Protein AF-A0A1M5XM92-F1 (afdb_monomer)

pLDDT: mean 77.42, std 18.99, range [35.97, 97.81]

Mean predicted aligned error: 11.73 Å

Foldseek 3Di:
DDDDDDDDPPPPPPPDPPPPPPPPPVPQQDLVQWQWKKKAWPDPDPDDAQFDHGIDIGRDSVLSVVLSVQVSPWAWDPDDADQVDWDTKMWIWIDRNNDIWIWIWTQGPPQGTWIDTPNTITDGNPSCVSVRVVGHD

Structure (mmCIF, N/CA/C/O backbone):
data_AF-A0A1M5XM92-F1
#
_entry.id   AF-A0A1M5XM92-F1
#
loop_
_atom_site.group_PDB
_atom_site.id
_atom_site.type_symbol
_atom_site.label_atom_id
_atom_site.label_alt_id
_atom_site.label_comp_id
_atom_site.label_asym_id
_atom_site.label_entity_id
_atom_site.label_seq_id
_atom_site.pdbx_PDB_ins_code
_atom_site.Cartn_x
_atom_site.Cartn_y
_atom_site.Cartn_z
_atom_site.occupancy
_atom_site.B_iso_or_equiv
_atom_site.auth_seq_id
_atom_site.auth_comp_id
_atom_site.auth_asym_id
_atom_site.auth_atom_id
_atom_site.pdbx_PDB_model_num
ATOM 1 N N . MET A 1 1 ? 54.460 52.009 22.109 1.00 39.09 1 MET A N 1
ATOM 2 C CA . MET A 1 1 ? 53.560 52.367 20.990 1.00 39.09 1 MET A CA 1
ATOM 3 C C . MET A 1 1 ? 52.736 51.140 20.617 1.00 39.09 1 MET A C 1
ATOM 5 O O . MET A 1 1 ? 53.353 50.138 20.307 1.00 39.09 1 MET A O 1
ATOM 9 N N . LYS A 1 2 ? 51.398 51.277 20.688 1.00 39.00 2 LYS A N 1
ATOM 10 C CA . LYS A 1 2 ? 50.313 50.589 19.939 1.00 39.00 2 LYS A CA 1
ATOM 11 C C . LYS A 1 2 ? 50.318 49.043 19.930 1.00 39.00 2 LYS A C 1
ATOM 13 O O . LYS A 1 2 ? 51.210 48.441 19.361 1.00 39.00 2 LYS A O 1
ATOM 18 N N . GLN A 1 3 ? 49.446 48.357 20.680 1.00 42.81 3 GLN A N 1
ATOM 19 C CA . GLN A 1 3 ? 48.006 48.094 20.436 1.00 42.81 3 GLN A CA 1
ATOM 20 C C . GLN A 1 3 ? 47.666 47.442 19.085 1.00 42.81 3 GLN A C 1
ATOM 22 O O . GLN A 1 3 ? 48.186 47.858 18.056 1.00 42.81 3 GLN A O 1
ATOM 27 N N . ILE A 1 4 ? 46.654 46.560 19.165 1.00 50.78 4 ILE A N 1
ATOM 28 C CA . ILE A 1 4 ? 45.854 45.872 18.129 1.00 50.78 4 ILE A CA 1
ATOM 29 C C . ILE A 1 4 ? 46.257 44.388 18.040 1.00 50.78 4 ILE A C 1
ATOM 31 O O . ILE A 1 4 ? 47.238 44.043 17.401 1.00 50.78 4 ILE A O 1
ATOM 35 N N . LEU A 1 5 ? 45.689 43.475 18.837 1.00 42.88 5 LEU A N 1
ATOM 36 C CA . LEU A 1 5 ? 44.268 43.137 19.028 1.00 42.88 5 LEU A CA 1
ATOM 37 C C . LEU A 1 5 ? 43.625 42.593 17.742 1.00 42.88 5 LEU A C 1
ATOM 39 O O . LEU A 1 5 ? 43.284 43.349 16.841 1.00 42.88 5 LEU A O 1
ATOM 43 N N . GLY A 1 6 ? 43.353 41.290 17.751 1.00 45.53 6 GLY A N 1
ATOM 44 C CA . GLY A 1 6 ? 42.279 40.693 16.966 1.00 45.53 6 GLY A CA 1
ATOM 45 C C . GLY A 1 6 ? 42.724 39.963 15.708 1.00 45.53 6 GLY A C 1
ATOM 46 O O . GLY A 1 6 ? 43.622 40.403 15.003 1.00 45.53 6 GLY A O 1
ATOM 47 N N . TYR A 1 7 ? 41.983 38.891 15.420 1.00 44.41 7 TYR A N 1
ATOM 48 C CA . TYR A 1 7 ? 42.012 38.108 14.186 1.00 44.41 7 TYR A CA 1
ATOM 49 C C . TYR A 1 7 ? 43.248 37.192 14.123 1.00 44.41 7 TYR A C 1
ATOM 51 O O . TYR A 1 7 ? 44.357 37.608 13.850 1.00 44.41 7 TYR A O 1
ATOM 59 N N . ILE A 1 8 ? 43.146 35.894 14.386 1.00 49.78 8 ILE A N 1
ATOM 60 C CA . ILE A 1 8 ? 42.351 34.952 13.594 1.00 49.78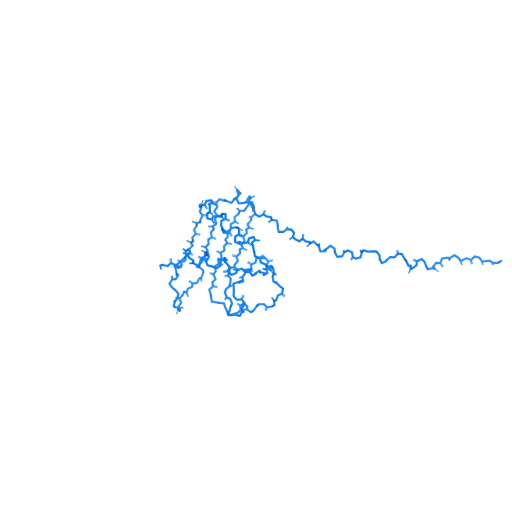 8 ILE A CA 1
ATOM 61 C C . ILE A 1 8 ? 42.162 33.717 14.485 1.00 49.78 8 ILE A C 1
ATOM 63 O O . ILE A 1 8 ? 42.912 32.746 14.472 1.00 49.78 8 ILE A O 1
ATOM 67 N N . SER A 1 9 ? 41.134 33.808 15.327 1.00 49.16 9 SER A N 1
ATOM 68 C CA . SER A 1 9 ? 40.461 32.686 15.980 1.00 49.16 9 SER A CA 1
ATOM 69 C C . SER A 1 9 ? 39.706 31.897 14.897 1.00 49.16 9 SER A C 1
ATOM 71 O O . SER A 1 9 ? 38.487 31.977 14.786 1.00 49.16 9 SER A O 1
ATOM 73 N N . PHE A 1 10 ? 40.450 31.242 14.000 1.00 48.25 10 PHE A N 1
ATOM 74 C CA . PHE A 1 10 ? 39.936 30.635 12.760 1.00 48.25 10 PHE A CA 1
ATOM 75 C C . PHE A 1 10 ? 40.261 29.144 12.683 1.00 48.25 10 PHE A C 1
ATOM 77 O O . PHE A 1 10 ? 40.534 28.599 11.621 1.00 48.25 10 PHE A O 1
ATOM 84 N N . LEU A 1 11 ? 40.255 28.472 13.833 1.00 46.03 11 LEU A N 1
ATOM 85 C CA . LEU A 1 11 ? 40.394 27.018 13.888 1.00 46.03 11 LEU A CA 1
ATOM 86 C C . LEU A 1 11 ? 39.458 26.386 14.928 1.00 46.03 11 LEU A C 1
ATOM 88 O O . LEU A 1 11 ? 39.787 25.390 15.559 1.00 46.03 11 LEU A O 1
ATOM 92 N N . PHE A 1 12 ? 38.283 26.992 15.118 1.00 48.09 12 PHE A N 1
ATOM 93 C CA . PHE A 1 12 ? 37.247 26.517 16.039 1.00 48.09 12 PHE A CA 1
ATOM 94 C C . PHE A 1 12 ? 35.841 26.722 15.449 1.00 48.09 12 PHE A C 1
ATOM 96 O O . PHE A 1 12 ? 34.974 27.321 16.072 1.00 48.09 12 PHE A O 1
ATOM 103 N N . LEU A 1 13 ? 35.609 26.287 14.203 1.00 48.66 13 LEU A N 1
ATOM 104 C CA . LEU A 1 13 ? 34.256 26.289 13.617 1.00 48.66 13 LEU A CA 1
ATOM 105 C C . LEU A 1 13 ? 34.074 25.300 12.452 1.00 48.66 13 LEU A C 1
ATOM 107 O O . LEU A 1 13 ? 33.337 25.557 11.509 1.00 48.66 13 LEU A O 1
ATOM 111 N N . ILE A 1 14 ? 34.723 24.136 12.532 1.00 50.19 14 ILE A N 1
ATOM 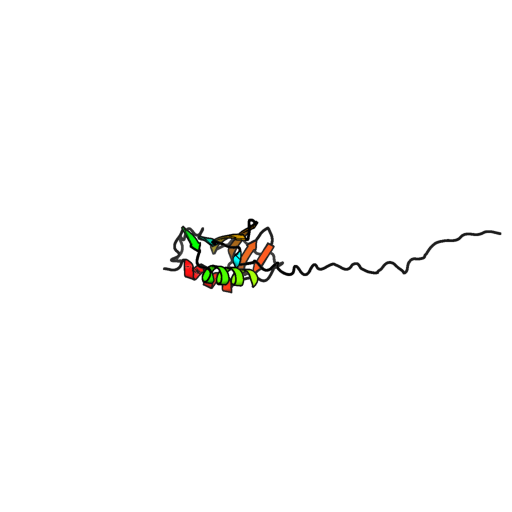112 C CA . ILE A 1 14 ? 34.325 22.951 11.749 1.00 50.19 14 ILE A CA 1
ATOM 113 C C . ILE A 1 14 ? 33.904 21.870 12.745 1.00 50.19 14 ILE A C 1
ATOM 115 O O . ILE A 1 14 ? 34.423 20.762 12.798 1.00 50.19 14 ILE A O 1
ATOM 119 N N . LEU A 1 15 ? 32.985 22.256 13.621 1.00 43.47 15 LEU A N 1
ATOM 120 C CA . LEU A 1 15 ? 32.170 21.339 14.383 1.00 43.47 15 LEU A CA 1
ATOM 121 C C . LEU A 1 15 ? 30.790 21.403 13.734 1.00 43.47 15 LEU A C 1
ATOM 123 O O . LEU A 1 15 ? 30.230 22.480 13.552 1.00 43.47 15 LEU A O 1
ATOM 127 N N . ILE A 1 16 ? 30.269 20.221 13.410 1.00 52.34 16 ILE A N 1
ATOM 128 C CA . ILE A 1 16 ? 28.854 19.935 13.179 1.00 52.34 16 ILE A CA 1
ATOM 129 C C . ILE A 1 16 ? 28.171 20.713 12.042 1.00 52.34 16 ILE A C 1
ATOM 131 O O . ILE A 1 16 ? 27.107 21.296 12.224 1.00 52.34 16 ILE A O 1
ATOM 135 N N . VAL A 1 17 ? 28.603 20.455 10.801 1.00 48.62 17 VAL A N 1
ATOM 136 C CA . VAL A 1 17 ? 27.592 19.976 9.837 1.00 48.62 17 VAL A CA 1
ATOM 137 C C . VAL A 1 17 ? 27.284 18.536 10.237 1.00 48.62 17 VAL A C 1
ATOM 139 O O . VAL A 1 17 ? 27.693 17.569 9.600 1.00 48.62 17 VAL A O 1
ATOM 142 N N . SER A 1 18 ? 26.588 18.398 11.369 1.00 42.44 18 SER A N 1
ATOM 143 C CA . SER A 1 18 ? 25.684 17.282 11.538 1.00 42.44 18 SER A CA 1
ATOM 144 C C . SER A 1 18 ? 24.677 17.508 10.426 1.00 42.44 18 SER A C 1
ATOM 146 O O . SER A 1 18 ? 23.727 18.278 10.569 1.00 42.44 18 SER A O 1
ATOM 148 N N . CYS A 1 19 ? 24.904 16.872 9.275 1.00 40.94 19 CYS A N 1
ATOM 149 C CA . CYS A 1 19 ? 23.771 16.327 8.571 1.00 40.94 19 CYS A CA 1
ATOM 150 C C . CYS A 1 19 ? 23.081 15.477 9.633 1.00 40.94 19 CYS A C 1
ATOM 152 O O . CYS A 1 19 ? 23.441 14.323 9.850 1.00 40.94 19 CYS A O 1
ATOM 154 N N . ASN A 1 20 ? 22.103 16.079 10.311 1.00 41.50 20 ASN A N 1
ATOM 155 C CA . ASN A 1 20 ? 20.917 15.374 10.721 1.00 41.50 20 ASN A CA 1
ATOM 156 C C . ASN A 1 20 ? 20.390 14.758 9.424 1.00 41.50 20 ASN A C 1
ATOM 158 O O . ASN A 1 20 ? 19.473 15.271 8.788 1.00 41.50 20 ASN A O 1
ATOM 162 N N . GLY A 1 21 ? 20.994 13.637 9.022 1.00 40.34 21 GLY A N 1
ATOM 163 C CA . GLY A 1 21 ? 20.232 12.514 8.561 1.00 40.34 21 GLY A CA 1
ATOM 164 C C . GLY A 1 21 ? 19.259 12.280 9.692 1.00 40.34 21 GLY A C 1
ATOM 165 O O . GLY A 1 21 ? 19.549 11.562 10.643 1.00 40.34 21 GLY A O 1
ATOM 166 N N . GLN A 1 22 ? 18.126 12.983 9.628 1.00 35.97 22 GLN A N 1
ATOM 167 C CA . GLN A 1 22 ? 16.896 12.416 10.106 1.00 35.97 22 GLN A CA 1
ATOM 168 C C . GLN A 1 22 ? 16.855 11.066 9.407 1.00 35.97 22 GLN A C 1
ATOM 170 O O . GLN A 1 22 ? 16.469 10.955 8.244 1.00 35.97 22 GLN A O 1
ATOM 175 N N . GLU A 1 23 ? 17.341 10.043 10.108 1.00 37.97 23 GLU A N 1
ATOM 176 C CA . GLU A 1 23 ? 16.715 8.747 10.060 1.00 37.97 23 GLU A CA 1
ATOM 177 C C . GLU A 1 23 ? 15.232 9.066 10.172 1.00 37.97 23 GLU A C 1
ATOM 179 O O . GLU A 1 23 ? 14.716 9.392 11.246 1.00 37.97 23 GLU A O 1
ATOM 184 N N . ASN A 1 24 ? 14.566 9.097 9.019 1.00 38.94 24 ASN A N 1
ATOM 185 C CA . ASN A 1 24 ? 13.134 8.959 8.939 1.00 38.94 24 ASN A CA 1
ATOM 186 C C . ASN A 1 24 ? 12.889 7.579 9.539 1.00 38.94 24 ASN A C 1
ATOM 188 O O . ASN A 1 24 ? 12.845 6.573 8.837 1.00 38.94 24 ASN A O 1
ATOM 192 N N . LYS A 1 25 ? 12.825 7.518 10.874 1.00 41.75 25 LYS A N 1
ATOM 193 C CA . LYS A 1 25 ? 12.178 6.435 11.585 1.00 41.75 25 LYS A CA 1
ATOM 194 C C . LYS A 1 25 ? 10.789 6.437 10.987 1.00 41.75 25 LYS A C 1
ATOM 196 O O . LYS A 1 25 ? 10.006 7.330 11.309 1.00 41.75 25 LYS A O 1
ATOM 201 N N . ASN A 1 26 ? 10.558 5.537 10.028 1.00 53.38 26 ASN A N 1
ATOM 202 C CA . ASN A 1 26 ? 9.266 5.317 9.403 1.00 53.38 26 ASN A CA 1
ATOM 203 C C . ASN A 1 26 ? 8.255 5.350 10.540 1.00 53.38 26 ASN A C 1
ATOM 205 O O . ASN A 1 26 ? 8.295 4.493 11.426 1.00 53.38 26 ASN A O 1
ATOM 209 N N . LYS A 1 27 ? 7.447 6.412 10.600 1.00 62.72 27 LYS A N 1
ATOM 210 C CA . LYS A 1 27 ? 6.431 6.533 11.634 1.00 62.72 27 LYS A CA 1
ATOM 211 C C . LYS A 1 27 ? 5.522 5.333 11.416 1.00 62.72 27 LYS A C 1
ATOM 213 O O . LYS A 1 27 ? 4.843 5.267 10.396 1.00 62.72 27 LYS A O 1
ATOM 218 N N . LYS A 1 28 ? 5.618 4.351 12.314 1.00 82.88 28 LYS A N 1
ATOM 219 C CA . LYS A 1 28 ? 4.882 3.097 12.207 1.00 82.88 28 LYS A CA 1
ATOM 220 C C . LYS A 1 28 ? 3.398 3.443 12.166 1.00 82.88 28 LYS A C 1
ATOM 222 O O . LYS A 1 28 ? 2.919 4.128 13.069 1.00 82.88 28 LYS A O 1
ATOM 227 N N . ILE A 1 29 ? 2.727 3.014 11.104 1.00 90.75 29 ILE A N 1
ATOM 228 C CA . ILE A 1 29 ? 1.287 3.190 10.942 1.00 90.75 29 ILE A CA 1
ATOM 229 C C . ILE A 1 29 ? 0.597 2.332 12.009 1.00 90.75 29 ILE A C 1
ATOM 231 O O . ILE A 1 29 ? 0.886 1.141 12.141 1.00 90.75 29 ILE A O 1
ATOM 235 N N . ASP A 1 30 ? -0.279 2.947 12.793 1.00 94.19 30 ASP A N 1
ATOM 236 C CA . ASP A 1 30 ? -1.049 2.294 13.846 1.00 94.19 30 ASP A CA 1
ATOM 237 C C . ASP A 1 30 ? -2.325 1.677 13.261 1.00 94.19 30 ASP A C 1
ATOM 239 O O . ASP A 1 30 ? -3.332 2.358 13.051 1.00 94.19 30 ASP A O 1
ATOM 243 N N . THR A 1 31 ? -2.278 0.371 12.997 1.00 94.81 31 THR A N 1
ATOM 244 C CA . THR A 1 31 ? -3.375 -0.388 12.379 1.00 94.81 31 THR A CA 1
ATOM 245 C C . THR A 1 31 ? -4.666 -0.344 13.189 1.00 94.81 31 THR A C 1
ATOM 247 O O . THR A 1 31 ? -5.740 -0.362 12.598 1.00 94.81 31 THR A O 1
ATOM 250 N N . SER A 1 32 ? -4.591 -0.189 14.516 1.00 95.62 32 SER A N 1
ATOM 251 C CA . SER A 1 32 ? -5.776 -0.106 15.386 1.00 95.62 32 SER A CA 1
ATOM 252 C C . SER A 1 32 ? -6.640 1.136 15.127 1.00 95.62 32 SER A C 1
ATOM 254 O O . SER A 1 32 ? -7.798 1.197 15.537 1.00 95.62 32 SER A O 1
ATOM 256 N N . LYS A 1 33 ? -6.088 2.141 14.436 1.00 96.88 33 LYS A N 1
ATOM 257 C CA . LYS A 1 33 ? -6.783 3.382 14.069 1.00 96.88 33 LYS A CA 1
ATOM 258 C C . LYS A 1 33 ? -7.365 3.361 12.658 1.00 96.88 33 LYS A C 1
ATOM 260 O O . LYS A 1 33 ? -7.956 4.364 12.249 1.00 96.88 33 LYS A O 1
ATOM 265 N N . ILE A 1 34 ? -7.180 2.268 11.922 1.00 97.44 34 ILE A N 1
ATOM 266 C CA . ILE A 1 34 ? -7.646 2.101 10.548 1.00 97.44 34 ILE A CA 1
ATOM 267 C C . ILE A 1 34 ? -8.916 1.263 10.578 1.00 97.44 34 ILE A C 1
ATOM 269 O O . ILE A 1 34 ? -8.915 0.136 11.057 1.00 97.44 34 ILE A O 1
ATOM 273 N N . LYS A 1 35 ? -10.011 1.826 10.066 1.00 97.62 35 LYS A N 1
ATOM 274 C CA . LYS A 1 35 ? -11.305 1.129 9.999 1.00 97.62 35 LYS A CA 1
ATOM 275 C C . LYS A 1 35 ? -11.463 0.316 8.721 1.00 97.62 35 LYS A C 1
ATOM 277 O O . LYS A 1 35 ? -12.105 -0.726 8.727 1.00 97.62 35 LYS A O 1
ATOM 282 N N . GLU A 1 36 ? -10.896 0.822 7.635 1.00 97.62 36 GLU A N 1
ATOM 283 C CA . GLU A 1 36 ? -10.955 0.195 6.327 1.00 97.62 36 GLU A CA 1
ATOM 284 C C . GLU A 1 36 ? -9.779 0.639 5.460 1.00 97.62 36 GLU A C 1
ATOM 286 O O . GLU A 1 36 ? -9.217 1.725 5.646 1.00 97.62 36 GLU A O 1
ATOM 291 N N . ILE A 1 37 ? -9.437 -0.207 4.495 1.00 97.81 37 ILE A N 1
ATOM 292 C CA . ILE A 1 37 ? -8.554 0.119 3.381 1.00 97.81 37 ILE A CA 1
ATOM 293 C C . ILE A 1 37 ? -9.365 -0.034 2.101 1.00 97.81 37 ILE A C 1
ATOM 295 O O . ILE A 1 37 ? -9.968 -1.079 1.866 1.00 97.81 37 ILE A O 1
ATOM 299 N N . THR A 1 38 ? -9.356 0.991 1.255 1.00 97.06 38 THR A N 1
ATOM 300 C CA . THR A 1 38 ? -9.906 0.896 -0.097 1.00 97.06 38 THR A CA 1
ATOM 301 C C . THR A 1 38 ? -8.774 0.658 -1.079 1.00 97.06 38 THR A C 1
ATOM 303 O O . THR A 1 38 ? -7.841 1.456 -1.151 1.00 97.06 38 THR A O 1
ATOM 306 N N . ILE A 1 39 ? -8.873 -0.415 -1.860 1.00 94.69 39 ILE A N 1
ATOM 307 C CA . ILE A 1 39 ? -7.965 -0.695 -2.969 1.00 94.69 39 ILE A CA 1
ATOM 308 C C . ILE A 1 39 ? -8.732 -0.555 -4.275 1.00 94.69 39 ILE A C 1
ATOM 310 O O . ILE A 1 39 ? -9.741 -1.218 -4.484 1.00 94.69 39 ILE A O 1
ATOM 314 N N . THR A 1 40 ? -8.270 0.320 -5.156 1.00 91.75 40 THR A N 1
ATOM 315 C CA . THR A 1 40 ? -8.872 0.546 -6.470 1.00 91.75 40 THR A CA 1
ATOM 316 C C . THR A 1 40 ? -7.973 -0.043 -7.538 1.00 91.75 40 THR A C 1
ATOM 318 O O . THR A 1 40 ? -6.855 0.435 -7.734 1.00 91.75 40 THR A O 1
ATOM 321 N N . ASN A 1 41 ? -8.471 -1.041 -8.263 1.00 87.94 41 ASN A N 1
ATOM 322 C CA . ASN A 1 41 ? -7.848 -1.494 -9.495 1.00 87.94 41 ASN A CA 1
ATOM 323 C C . ASN A 1 41 ? -8.236 -0.536 -10.630 1.00 87.94 41 ASN A C 1
ATOM 325 O O . ASN A 1 41 ? -9.371 -0.569 -11.111 1.00 87.94 41 ASN A O 1
ATOM 329 N N . LYS A 1 42 ? -7.300 0.320 -11.060 1.00 80.50 42 LYS A N 1
ATOM 330 C CA . LYS A 1 42 ? -7.507 1.246 -12.190 1.00 80.50 42 LYS A CA 1
ATOM 331 C C . LYS A 1 42 ? -7.155 0.627 -13.541 1.00 80.50 42 LYS A C 1
ATOM 333 O O . LYS A 1 42 ? -7.173 1.321 -14.559 1.00 80.50 42 LYS A O 1
ATOM 338 N N . VAL A 1 43 ? -6.804 -0.656 -13.572 1.00 73.12 43 VAL A N 1
ATOM 339 C CA . VAL A 1 43 ? -6.465 -1.336 -14.816 1.00 73.12 43 VAL A CA 1
ATOM 340 C C . VAL A 1 43 ? -7.734 -1.631 -15.605 1.00 73.12 43 VAL A C 1
ATOM 342 O O . VAL A 1 43 ? -8.585 -2.412 -15.191 1.00 73.12 43 VAL A O 1
ATOM 345 N N . PHE A 1 44 ? -7.828 -1.032 -16.789 1.00 58.31 44 PHE A N 1
ATOM 346 C CA . PHE A 1 44 ? -8.717 -1.485 -17.852 1.00 58.31 44 PHE A CA 1
ATOM 347 C C . PHE A 1 44 ? -7.929 -2.495 -18.693 1.00 58.31 44 PHE A C 1
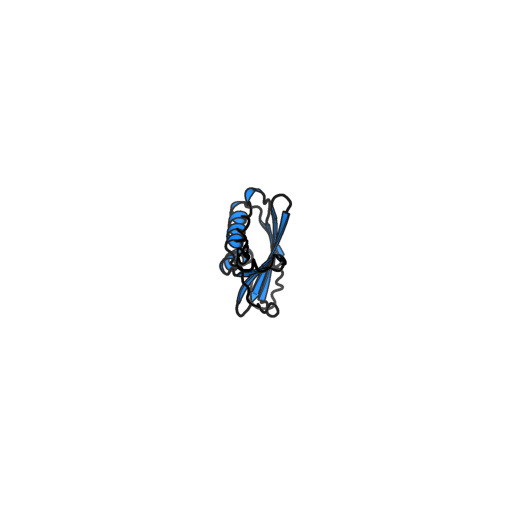ATOM 349 O O . PHE A 1 44 ? -7.191 -2.120 -19.605 1.00 58.31 44 PHE A O 1
ATOM 356 N N . CYS A 1 45 ? -7.971 -3.776 -18.323 1.00 55.44 45 CYS A N 1
ATOM 357 C CA . CYS A 1 45 ? -7.181 -4.804 -18.999 1.00 55.44 45 CYS A CA 1
ATOM 358 C C . CYS A 1 45 ? -7.676 -5.024 -20.441 1.00 55.44 45 CYS A C 1
ATOM 360 O O . CYS A 1 45 ? -8.701 -5.662 -20.645 1.00 55.44 45 CYS A O 1
ATOM 362 N N . ASN A 1 46 ? -6.898 -4.587 -21.439 1.00 50.06 46 ASN A N 1
ATOM 363 C CA . ASN A 1 46 ? -7.013 -5.026 -22.843 1.00 50.06 46 ASN A CA 1
ATOM 364 C C . ASN A 1 46 ? -5.933 -6.066 -23.233 1.00 50.06 46 ASN A C 1
ATOM 366 O O . ASN A 1 46 ? -5.700 -6.302 -24.415 1.00 50.06 46 ASN A O 1
ATOM 370 N N . GLY A 1 47 ? -5.253 -6.696 -22.265 1.00 52.12 47 GLY A N 1
ATOM 371 C CA . GLY A 1 47 ? -4.112 -7.578 -22.544 1.00 52.12 47 GLY A CA 1
ATOM 372 C C . GLY A 1 47 ? -3.852 -8.647 -21.484 1.00 52.12 47 GLY A C 1
ATOM 373 O O . GLY A 1 47 ? -2.913 -8.522 -20.710 1.00 52.12 47 GLY A O 1
ATOM 374 N N . GLY A 1 48 ? -4.660 -9.709 -21.464 1.00 54.72 48 GLY A N 1
ATOM 375 C CA . GLY A 1 48 ? -4.264 -11.021 -20.921 1.00 54.72 48 GLY A CA 1
ATOM 376 C C . GLY A 1 48 ? -4.242 -11.218 -19.398 1.00 54.72 48 GLY A C 1
ATOM 377 O O . GLY A 1 48 ? -3.947 -12.325 -18.960 1.00 54.72 48 GLY A O 1
ATOM 378 N N . HIS A 1 49 ? -4.572 -10.207 -18.591 1.00 61.50 49 HIS A N 1
ATOM 379 C CA . HIS A 1 49 ? -4.700 -10.354 -17.137 1.00 61.50 49 HIS A CA 1
ATOM 380 C C . HIS A 1 49 ? -6.174 -10.445 -16.723 1.00 61.50 49 HIS A C 1
ATOM 382 O O . HIS A 1 49 ? -6.924 -9.484 -16.902 1.00 61.50 49 HIS A O 1
ATOM 388 N N . ASN A 1 50 ? -6.571 -11.577 -16.130 1.00 67.50 50 ASN A N 1
ATOM 389 C CA . ASN A 1 50 ? -7.901 -11.790 -15.540 1.00 67.50 50 ASN A CA 1
ATOM 390 C C . ASN A 1 50 ? -7.973 -11.140 -14.151 1.00 67.50 50 ASN A C 1
ATOM 392 O O . ASN A 1 50 ? -8.028 -11.821 -13.129 1.00 67.50 50 ASN A O 1
ATOM 396 N N . LEU A 1 51 ? -7.883 -9.812 -14.117 1.00 73.81 51 LEU A N 1
ATOM 397 C CA . LEU A 1 51 ? -8.077 -9.036 -12.899 1.00 73.81 51 LEU A CA 1
ATOM 398 C C . LEU A 1 51 ? -9.454 -8.387 -12.922 1.00 73.81 51 LEU A C 1
ATOM 400 O O . LEU A 1 51 ? -9.801 -7.702 -13.886 1.00 73.81 51 LEU A O 1
ATOM 404 N N . L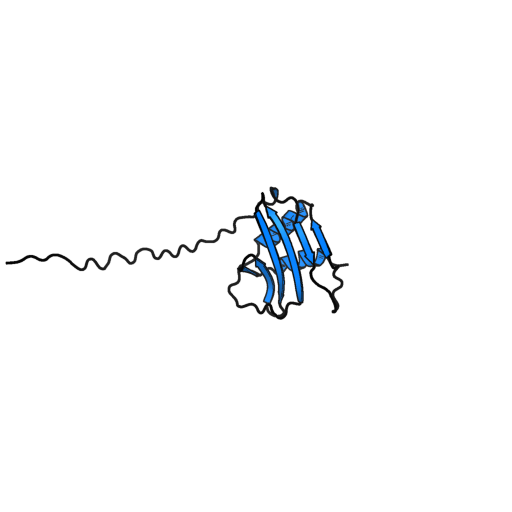YS A 1 52 ? -10.206 -8.529 -11.830 1.00 72.56 52 LYS A N 1
ATOM 405 C CA . LYS A 1 52 ? -11.462 -7.797 -11.643 1.00 72.56 52 LYS A CA 1
ATOM 406 C C . LYS A 1 52 ? -11.180 -6.299 -11.625 1.00 72.56 52 LYS A C 1
ATOM 408 O O . LYS A 1 52 ? -10.372 -5.828 -10.826 1.00 72.56 52 LYS A O 1
ATOM 413 N N . SER A 1 53 ? -11.855 -5.533 -12.476 1.00 71.31 53 SER A N 1
ATOM 414 C CA . SER A 1 53 ? -11.863 -4.072 -12.364 1.00 71.31 53 SER A CA 1
ATOM 415 C C . SER A 1 53 ? -12.737 -3.643 -11.188 1.00 71.31 53 SER A C 1
ATOM 417 O O . SER A 1 53 ? -13.812 -4.214 -10.993 1.00 71.31 53 SER A O 1
ATOM 419 N N . GLY A 1 54 ? -12.341 -2.596 -10.464 1.00 82.62 54 GLY A N 1
ATOM 420 C CA . GLY A 1 54 ? -13.192 -1.972 -9.452 1.00 82.62 54 GLY A CA 1
ATOM 421 C C . GLY A 1 54 ? -12.501 -1.720 -8.120 1.00 82.62 54 GLY A C 1
ATOM 422 O O . GLY A 1 54 ? -11.275 -1.765 -8.005 1.00 82.62 54 GLY A O 1
ATOM 423 N N . ASN A 1 55 ? -13.330 -1.435 -7.118 1.00 90.06 55 ASN A N 1
ATOM 424 C CA . ASN A 1 55 ? -12.898 -1.105 -5.769 1.00 90.06 55 ASN A CA 1
ATOM 425 C C . ASN A 1 55 ? -13.121 -2.302 -4.849 1.00 90.06 55 ASN A C 1
ATOM 427 O O . ASN A 1 55 ? -14.201 -2.891 -4.842 1.00 90.06 55 ASN A O 1
ATOM 431 N N . LEU A 1 56 ? -12.121 -2.604 -4.034 1.00 92.69 56 LEU A N 1
ATOM 432 C CA . LEU A 1 56 ? -12.213 -3.525 -2.918 1.00 92.69 56 LEU A CA 1
ATOM 433 C C . LEU A 1 56 ? -12.143 -2.719 -1.623 1.00 92.69 56 LEU A C 1
ATOM 435 O O . LEU A 1 56 ? -11.192 -1.967 -1.416 1.00 92.69 56 LEU A O 1
ATOM 439 N N . VAL A 1 57 ? -13.144 -2.875 -0.760 1.00 95.56 57 VAL A N 1
ATOM 440 C CA . VAL A 1 57 ? -13.141 -2.296 0.589 1.00 95.56 57 VAL A CA 1
ATOM 441 C C . VAL A 1 57 ? -12.824 -3.409 1.574 1.00 95.56 57 VAL A C 1
ATOM 443 O O . VAL A 1 57 ? -13.549 -4.399 1.661 1.00 95.56 57 VAL A O 1
ATOM 446 N N . ILE A 1 58 ? -11.723 -3.249 2.296 1.00 95.94 58 ILE A N 1
ATOM 447 C CA . ILE A 1 58 ? -11.194 -4.233 3.234 1.00 95.94 58 ILE A CA 1
ATOM 448 C C . ILE A 1 58 ? -11.439 -3.711 4.641 1.00 95.94 58 ILE A C 1
ATOM 450 O O . ILE A 1 58 ? -10.831 -2.725 5.050 1.00 95.94 58 ILE A O 1
ATOM 454 N N . THR A 1 59 ? -12.313 -4.386 5.381 1.00 96.69 59 THR A N 1
ATO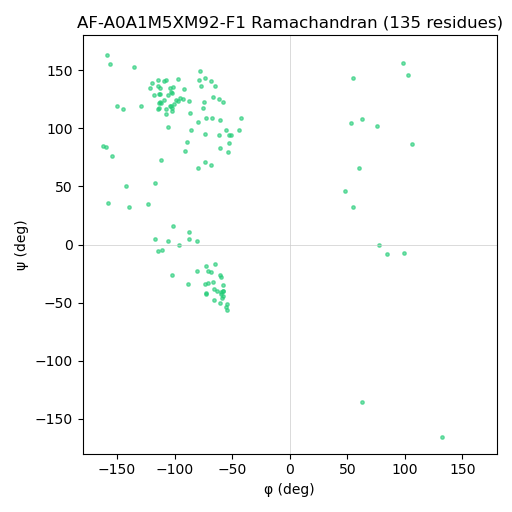M 455 C CA . THR A 1 59 ? -12.650 -4.060 6.778 1.00 96.69 59 THR A CA 1
ATOM 456 C C . THR A 1 59 ? -12.150 -5.117 7.764 1.00 96.69 59 THR A C 1
ATOM 458 O O . THR A 1 59 ? -12.316 -4.967 8.971 1.00 96.69 59 THR A O 1
ATOM 461 N N . ASN A 1 60 ? -11.574 -6.221 7.275 1.00 97.00 60 ASN A N 1
ATOM 462 C CA . ASN A 1 60 ? -11.031 -7.273 8.124 1.00 97.00 60 ASN A CA 1
ATOM 463 C C . ASN A 1 60 ? -9.701 -6.823 8.744 1.00 97.00 60 ASN A C 1
ATOM 465 O O . ASN A 1 60 ? -8.746 -6.532 8.026 1.00 97.00 60 ASN A O 1
ATOM 469 N N . GLU A 1 61 ? -9.617 -6.823 10.074 1.00 96.44 61 GLU A N 1
ATOM 470 C CA . GLU A 1 61 ? -8.441 -6.337 10.809 1.00 96.44 61 GLU A CA 1
ATOM 471 C C . GLU A 1 61 ? -7.144 -7.075 10.439 1.00 96.44 61 GLU A C 1
ATOM 473 O O . GLU A 1 61 ? -6.101 -6.444 10.271 1.00 96.44 61 GLU A O 1
ATOM 478 N N . ALA A 1 62 ? -7.199 -8.397 10.247 1.00 95.50 62 ALA A N 1
ATOM 479 C CA . ALA A 1 62 ? -6.020 -9.187 9.897 1.00 95.50 62 ALA A CA 1
ATOM 480 C C . ALA A 1 62 ? -5.542 -8.911 8.461 1.00 95.50 62 ALA A C 1
ATOM 482 O O . ALA A 1 62 ? -4.344 -8.958 8.182 1.00 95.50 62 ALA A O 1
ATOM 483 N N . GLU A 1 63 ? -6.454 -8.623 7.532 1.00 95.50 63 GLU A N 1
ATOM 484 C CA . GLU A 1 63 ? -6.096 -8.214 6.168 1.00 95.50 63 GLU A CA 1
ATOM 485 C C . GLU A 1 63 ? -5.531 -6.794 6.131 1.00 95.50 63 GLU A C 1
ATOM 487 O O . GLU A 1 63 ? -4.510 -6.563 5.479 1.00 95.50 63 GLU A O 1
ATOM 492 N N . ILE A 1 64 ? -6.131 -5.873 6.892 1.00 95.94 64 ILE A N 1
ATOM 493 C CA . ILE A 1 64 ? -5.602 -4.521 7.102 1.00 95.94 64 ILE A CA 1
ATOM 494 C C . ILE A 1 64 ? -4.167 -4.613 7.626 1.00 95.94 64 ILE A C 1
ATOM 496 O O . ILE A 1 64 ? -3.257 -4.022 7.043 1.00 95.94 64 ILE A O 1
ATOM 500 N N . GLU A 1 65 ? -3.927 -5.404 8.674 1.00 95.19 65 GLU A N 1
ATOM 501 C CA . GLU A 1 65 ? -2.590 -5.574 9.239 1.00 95.19 65 GLU A CA 1
ATOM 502 C C . GLU A 1 65 ? -1.593 -6.132 8.213 1.00 95.19 65 GLU A C 1
ATOM 504 O O . GLU A 1 65 ? -0.476 -5.621 8.105 1.00 95.19 65 GLU A O 1
ATOM 509 N N . LYS A 1 66 ? -1.985 -7.129 7.409 1.00 93.75 66 LYS A N 1
ATOM 510 C CA . LYS A 1 66 ? -1.129 -7.670 6.338 1.00 93.75 66 LYS A CA 1
ATOM 511 C C . LYS A 1 66 ? -0.732 -6.598 5.324 1.00 93.75 66 LYS A C 1
ATOM 513 O O . LYS A 1 66 ? 0.446 -6.512 4.975 1.00 93.75 66 LYS A O 1
ATOM 518 N N . ILE A 1 67 ? -1.678 -5.775 4.872 1.00 94.44 67 ILE A N 1
ATOM 519 C CA . ILE A 1 67 ? -1.415 -4.714 3.891 1.00 94.44 67 ILE A CA 1
ATOM 520 C C . ILE A 1 67 ? -0.500 -3.643 4.483 1.00 94.44 67 ILE A C 1
ATOM 522 O O . ILE A 1 67 ? 0.496 -3.274 3.860 1.00 94.44 67 ILE A O 1
ATOM 526 N N . ILE A 1 68 ? -0.790 -3.172 5.698 1.00 94.62 68 ILE A N 1
ATOM 527 C CA . ILE A 1 68 ? 0.012 -2.135 6.360 1.00 94.62 68 ILE A CA 1
ATOM 528 C C . ILE A 1 68 ? 1.424 -2.635 6.678 1.00 94.62 68 ILE A C 1
ATOM 530 O O . ILE A 1 68 ? 2.395 -1.896 6.489 1.00 94.62 68 ILE A O 1
ATOM 534 N N . ASN A 1 69 ? 1.573 -3.894 7.095 1.00 91.25 69 ASN A N 1
ATOM 535 C CA . ASN A 1 69 ? 2.886 -4.517 7.252 1.00 91.25 69 ASN A CA 1
ATOM 536 C C . ASN A 1 69 ? 3.614 -4.619 5.908 1.00 91.25 69 ASN A C 1
ATOM 538 O O . ASN A 1 69 ? 4.809 -4.339 5.840 1.00 91.25 69 ASN A O 1
ATOM 542 N N . GLY A 1 70 ? 2.902 -4.957 4.829 1.00 90.06 70 GLY A N 1
ATOM 543 C CA . GLY A 1 70 ? 3.428 -4.904 3.468 1.00 90.06 70 GLY A CA 1
ATOM 544 C C . GLY A 1 70 ? 3.992 -3.522 3.144 1.00 90.06 70 GLY A C 1
ATOM 545 O O . GLY A 1 70 ? 5.182 -3.408 2.866 1.00 90.06 70 GLY A O 1
ATOM 546 N N . LEU A 1 71 ? 3.183 -2.469 3.279 1.00 91.06 71 LEU A N 1
ATOM 547 C CA . LEU A 1 71 ? 3.578 -1.076 3.034 1.00 91.06 71 LEU A CA 1
ATOM 548 C C . LEU A 1 71 ? 4.758 -0.624 3.907 1.00 91.06 71 LEU A C 1
ATOM 550 O O . LEU A 1 71 ? 5.664 0.048 3.416 1.00 91.06 71 LEU A O 1
ATOM 554 N N . SER A 1 72 ? 4.789 -1.021 5.178 1.00 88.00 72 SER A N 1
ATOM 555 C CA . SER A 1 72 ? 5.843 -0.629 6.125 1.00 88.00 72 SER A CA 1
ATOM 556 C C . SER A 1 72 ? 7.212 -1.237 5.797 1.00 88.00 72 SER A C 1
ATOM 558 O O . SER A 1 72 ? 8.234 -0.671 6.179 1.00 88.00 72 SER A O 1
ATOM 560 N N . ASN A 1 73 ? 7.236 -2.360 5.073 1.00 86.75 73 ASN A N 1
ATOM 561 C CA . ASN A 1 73 ? 8.457 -3.035 4.623 1.00 86.75 73 ASN A CA 1
ATOM 562 C C . ASN A 1 73 ? 8.980 -2.514 3.272 1.00 86.75 73 ASN A C 1
ATOM 564 O O . ASN A 1 73 ? 9.855 -3.135 2.675 1.00 86.75 73 ASN A O 1
ATOM 568 N N . SER A 1 74 ? 8.434 -1.407 2.765 1.00 88.75 74 SER A N 1
ATOM 569 C CA . SER A 1 74 ? 8.862 -0.837 1.487 1.00 88.75 74 SER A CA 1
ATOM 570 C C . SER A 1 74 ? 10.180 -0.086 1.628 1.00 88.75 74 SER A C 1
ATOM 572 O O . SER A 1 74 ? 10.361 0.714 2.549 1.00 88.75 74 SER A O 1
ATOM 574 N N . GLU A 1 75 ? 11.085 -0.295 0.679 1.00 89.44 75 GLU A N 1
ATOM 575 C CA . GLU A 1 75 ? 12.415 0.311 0.705 1.00 89.44 75 GLU A CA 1
ATOM 576 C C . GLU A 1 75 ? 12.429 1.599 -0.122 1.00 89.44 75 GLU A C 1
ATOM 578 O O . GLU A 1 75 ? 12.038 1.563 -1.288 1.00 89.44 75 GLU A O 1
ATOM 583 N N . PRO A 1 76 ? 12.860 2.750 0.425 1.00 90.25 76 PRO A N 1
ATOM 584 C CA . PRO A 1 76 ? 12.914 3.987 -0.344 1.00 90.25 76 PRO A CA 1
ATOM 585 C C . PRO A 1 76 ? 13.932 3.870 -1.481 1.00 90.25 76 PRO A C 1
ATOM 587 O O . PRO A 1 76 ? 15.062 3.426 -1.275 1.00 90.25 76 PRO A O 1
ATOM 590 N N . ILE A 1 77 ? 13.561 4.338 -2.670 1.00 89.62 77 ILE A N 1
ATOM 591 C CA . ILE A 1 77 ? 14.453 4.375 -3.831 1.00 89.62 77 ILE A CA 1
ATOM 592 C C . ILE A 1 77 ? 14.758 5.815 -4.241 1.00 89.62 77 ILE A C 1
ATOM 594 O O . ILE A 1 77 ? 13.902 6.693 -4.210 1.00 89.62 77 ILE A O 1
ATOM 598 N N . LYS A 1 78 ? 16.012 6.053 -4.636 1.00 83.44 78 LYS A N 1
ATOM 599 C CA . LYS A 1 78 ? 16.490 7.345 -5.166 1.00 83.44 78 LYS A CA 1
ATOM 600 C C . LYS A 1 78 ? 16.713 7.322 -6.682 1.00 83.44 78 LYS A C 1
ATOM 602 O O . LYS A 1 78 ? 17.233 8.284 -7.236 1.00 83.44 78 LYS A O 1
ATOM 607 N N . ALA A 1 79 ? 16.401 6.201 -7.328 1.00 75.50 79 ALA A N 1
ATOM 608 C CA . ALA A 1 79 ? 16.616 6.009 -8.753 1.00 75.50 79 ALA A CA 1
ATOM 609 C C . ALA A 1 79 ? 15.534 6.718 -9.574 1.00 75.50 79 ALA A C 1
ATOM 611 O O . ALA A 1 79 ? 14.384 6.808 -9.144 1.00 75.50 79 ALA A O 1
ATOM 612 N N . ASP A 1 80 ? 15.910 7.171 -10.768 1.00 79.62 80 ASP A N 1
ATOM 613 C CA . ASP A 1 80 ? 14.952 7.652 -11.756 1.00 79.62 80 ASP A CA 1
ATOM 614 C C . ASP A 1 80 ? 14.201 6.445 -12.333 1.00 79.62 80 ASP A C 1
ATOM 616 O O . ASP A 1 80 ? 14.778 5.592 -13.015 1.00 79.62 80 ASP A O 1
ATOM 620 N N . VAL A 1 81 ? 12.927 6.319 -11.970 1.00 81.75 81 VAL A N 1
ATOM 621 C CA . VAL A 1 81 ? 12.059 5.236 -12.428 1.00 81.75 81 VAL A CA 1
ATOM 622 C C . VAL A 1 81 ? 11.251 5.747 -13.606 1.00 81.75 81 VAL A C 1
ATOM 624 O O . VAL A 1 81 ? 10.497 6.714 -13.493 1.00 81.75 81 VAL A O 1
ATOM 627 N N . ASN A 1 82 ? 11.344 5.056 -14.740 1.00 78.06 82 ASN A N 1
ATOM 628 C CA . ASN A 1 82 ? 10.507 5.374 -15.885 1.00 78.06 82 ASN A CA 1
ATOM 629 C C . ASN A 1 82 ? 9.058 4.918 -15.644 1.00 78.06 82 ASN A C 1
ATOM 631 O O . ASN A 1 82 ? 8.697 3.783 -15.940 1.00 78.06 82 ASN A O 1
ATOM 635 N N . MET A 1 83 ? 8.226 5.840 -15.164 1.00 76.38 83 MET A N 1
ATOM 636 C CA . MET A 1 83 ? 6.800 5.615 -14.891 1.00 76.38 83 MET A CA 1
ATOM 637 C C . MET A 1 83 ? 5.908 5.703 -16.147 1.00 76.38 83 MET A C 1
ATOM 639 O O . MET A 1 83 ? 4.687 5.641 -16.039 1.00 76.38 83 MET A O 1
ATOM 643 N N . LYS A 1 84 ? 6.480 5.904 -17.349 1.00 70.25 84 LYS A N 1
ATOM 644 C CA . LYS A 1 84 ? 5.704 6.058 -18.599 1.00 70.25 84 LYS A CA 1
ATOM 645 C C . LYS A 1 84 ? 5.252 4.727 -19.203 1.00 70.25 84 LYS A C 1
ATOM 647 O O . LYS A 1 84 ? 4.303 4.716 -19.979 1.00 70.25 84 LYS A O 1
ATOM 652 N N . MET A 1 85 ? 5.934 3.628 -18.883 1.00 60.47 85 MET A N 1
ATOM 653 C CA . MET A 1 85 ? 5.579 2.276 -19.325 1.00 60.47 85 MET A CA 1
ATOM 654 C C . MET A 1 85 ? 5.120 1.461 -18.1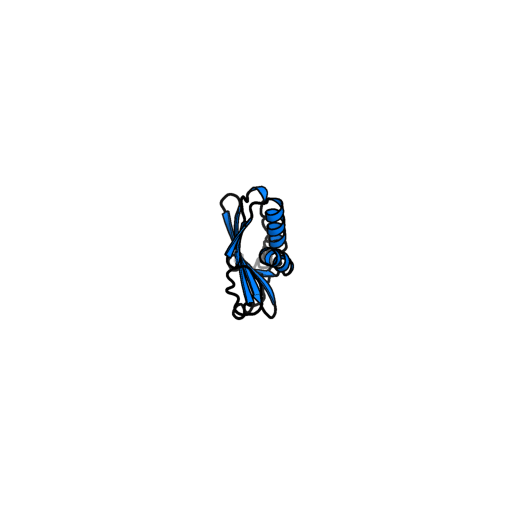16 1.00 60.47 85 MET A C 1
ATOM 656 O O . MET A 1 85 ? 5.864 0.611 -17.626 1.00 60.47 85 MET A O 1
ATOM 660 N N . ASN A 1 86 ? 3.916 1.767 -17.621 1.00 62.97 86 ASN A N 1
ATOM 661 C CA . ASN A 1 86 ? 3.347 1.089 -16.461 1.00 62.97 86 ASN A CA 1
ATOM 662 C C . ASN A 1 86 ? 2.264 0.093 -16.879 1.00 62.97 86 ASN A C 1
ATOM 664 O O . ASN A 1 86 ? 1.236 0.475 -17.441 1.00 62.97 86 ASN A O 1
ATOM 668 N N . ASN A 1 87 ? 2.490 -1.182 -16.564 1.00 61.91 87 ASN A N 1
ATOM 669 C CA . ASN A 1 87 ? 1.515 -2.249 -16.770 1.00 61.91 87 ASN A CA 1
ATOM 670 C C . ASN A 1 87 ? 0.672 -2.400 -15.511 1.00 61.91 87 ASN A C 1
ATOM 672 O O . ASN A 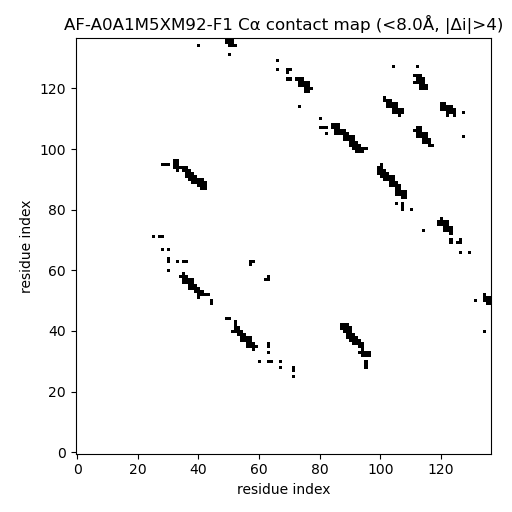1 87 ? 0.899 -3.270 -14.684 1.00 61.91 87 ASN A O 1
ATOM 676 N N . GLY A 1 88 ? -0.310 -1.524 -15.374 1.00 69.00 88 GLY A N 1
ATOM 677 C CA . GLY A 1 88 ? -1.300 -1.615 -14.320 1.00 69.00 88 GLY A CA 1
ATOM 678 C C . GLY A 1 88 ? -1.031 -0.720 -13.116 1.00 69.00 88 GLY A C 1
ATOM 679 O O . GLY A 1 88 ? 0.087 -0.265 -12.871 1.00 69.00 88 GLY A O 1
ATOM 680 N N . PHE A 1 89 ? -2.115 -0.408 -12.413 1.00 81.44 89 PHE A N 1
ATOM 681 C CA . PHE A 1 89 ? -2.158 0.628 -11.399 1.00 81.44 89 PHE A CA 1
ATOM 682 C C . PHE A 1 89 ? -3.186 0.252 -10.337 1.00 81.44 89 PHE A C 1
ATOM 684 O O . PHE A 1 89 ? -4.379 0.131 -10.637 1.00 81.44 89 PHE A O 1
ATOM 691 N N . PHE A 1 90 ? -2.717 0.098 -9.103 1.00 89.31 90 PHE A N 1
ATOM 692 C CA . PHE A 1 90 ? -3.583 0.002 -7.934 1.00 89.31 90 PHE A CA 1
ATOM 693 C C . PHE A 1 90 ? -3.387 1.232 -7.064 1.00 89.31 90 PHE A C 1
ATOM 695 O O . PHE A 1 90 ? -2.252 1.599 -6.766 1.00 89.31 90 PHE A O 1
ATOM 702 N N . ASP A 1 91 ? -4.483 1.824 -6.608 1.00 91.81 91 ASP A N 1
ATOM 703 C CA . ASP A 1 91 ? -4.436 2.788 -5.512 1.00 91.81 91 ASP A CA 1
ATOM 704 C C . ASP A 1 91 ? -4.884 2.130 -4.223 1.00 91.81 91 ASP A C 1
ATOM 706 O O . ASP A 1 91 ? -5.896 1.439 -4.203 1.00 91.81 91 ASP A O 1
ATOM 710 N N . ILE A 1 92 ? -4.153 2.389 -3.147 1.00 94.62 92 ILE A N 1
ATOM 711 C CA . ILE A 1 92 ? -4.489 1.999 -1.785 1.00 94.62 92 ILE A CA 1
ATOM 712 C C . ILE A 1 92 ? -4.726 3.288 -1.000 1.00 94.62 92 ILE A C 1
ATOM 714 O O . ILE A 1 92 ? -3.800 4.084 -0.833 1.00 94.62 92 ILE A O 1
ATOM 718 N N . ASN A 1 93 ? -5.950 3.482 -0.511 1.00 96.31 93 ASN A N 1
ATOM 719 C CA . ASN A 1 93 ? -6.321 4.613 0.334 1.00 96.31 93 ASN A CA 1
ATOM 720 C C . ASN A 1 93 ? -6.825 4.147 1.703 1.00 96.31 93 ASN A C 1
ATOM 722 O O . ASN A 1 93 ? -7.591 3.184 1.790 1.00 96.31 93 ASN A O 1
ATOM 726 N N . PHE A 1 94 ? -6.427 4.845 2.764 1.00 97.12 94 PHE A N 1
ATOM 727 C CA . PHE A 1 94 ? -6.936 4.621 4.116 1.00 97.12 94 PHE A CA 1
ATOM 728 C C . PHE A 1 94 ? -6.732 5.838 5.023 1.00 97.12 94 PHE A C 1
ATOM 730 O O . PHE A 1 94 ? -5.906 6.712 4.758 1.00 97.12 94 PHE A O 1
ATOM 737 N N . TYR A 1 95 ? -7.457 5.854 6.144 1.00 96.56 95 TYR A N 1
ATOM 738 C CA . TYR A 1 95 ? -7.302 6.857 7.194 1.00 96.56 95 TYR A CA 1
ATOM 739 C C . TYR A 1 95 ? -6.743 6.234 8.472 1.00 96.56 95 TYR A C 1
ATOM 741 O O . TYR A 1 95 ? -7.294 5.269 8.994 1.00 96.56 95 TYR A O 1
ATOM 749 N N . GLU A 1 96 ? -5.697 6.840 9.027 1.00 94.88 96 GLU A N 1
ATOM 750 C CA . GLU A 1 96 ? -5.162 6.533 10.355 1.00 94.88 96 GLU A CA 1
ATOM 751 C C . GLU A 1 96 ? -5.556 7.669 11.303 1.00 94.88 96 GLU A C 1
ATOM 753 O O . GLU A 1 96 ? -4.955 8.746 11.285 1.00 94.88 96 GLU A O 1
ATOM 758 N N . GLY A 1 97 ? -6.594 7.468 12.120 1.00 90.62 97 GLY A N 1
ATOM 759 C CA . GLY A 1 97 ? -6.978 8.452 13.143 1.00 90.62 97 GLY A CA 1
ATOM 760 C C . GLY A 1 97 ? -7.238 9.866 12.597 1.00 90.62 97 GLY A C 1
ATOM 761 O O . GLY A 1 97 ? -6.948 10.845 13.279 1.00 90.62 97 GLY A O 1
ATOM 762 N N . GLY A 1 98 ? -7.738 9.971 11.361 1.00 90.69 98 GLY A N 1
ATOM 763 C CA . GLY A 1 98 ? -8.030 11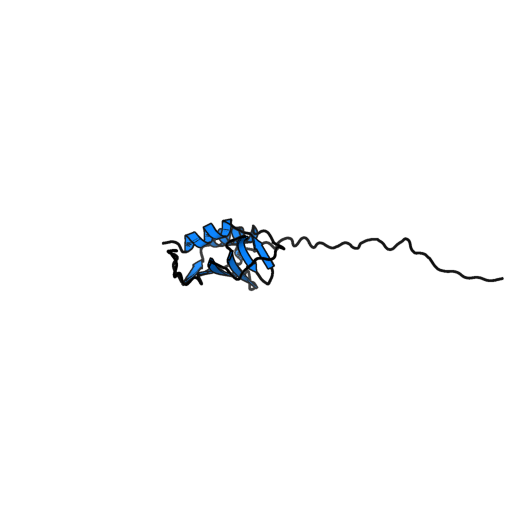.236 10.676 1.00 90.69 98 GLY A CA 1
ATOM 764 C C . GLY A 1 98 ? -6.965 11.709 9.681 1.00 90.69 98 GLY A C 1
ATOM 765 O O . GLY A 1 98 ? -7.215 12.662 8.950 1.00 90.69 98 GLY A O 1
ATOM 766 N N . LYS A 1 99 ? -5.803 11.049 9.599 1.00 93.75 99 LYS A N 1
ATOM 767 C CA . LYS A 1 99 ? -4.798 11.314 8.561 1.00 93.75 99 LYS A CA 1
ATOM 768 C C . LYS A 1 99 ? -5.010 10.392 7.362 1.00 93.75 99 LYS A C 1
ATOM 770 O O . LYS A 1 99 ? -4.998 9.178 7.536 1.00 93.75 99 LYS A O 1
ATOM 775 N N . GLU A 1 100 ? -5.144 10.962 6.169 1.00 94.69 100 GLU A N 1
ATOM 776 C CA . GLU A 1 100 ? -5.246 10.203 4.917 1.00 94.69 100 GLU A CA 1
ATOM 777 C C . GLU A 1 100 ? -3.875 9.716 4.432 1.00 94.69 100 GLU A C 1
ATOM 779 O O . GLU A 1 100 ? -2.868 10.429 4.525 1.00 94.69 100 GLU A O 1
ATOM 784 N N . TYR A 1 101 ? -3.854 8.501 3.892 1.00 94.25 101 TYR A N 1
ATOM 785 C CA . TYR A 1 101 ? -2.704 7.892 3.246 1.00 94.25 101 TYR A CA 1
ATOM 786 C C . TYR A 1 101 ? -3.112 7.355 1.882 1.00 94.25 101 TYR A C 1
ATOM 788 O O . TYR A 1 101 ? -3.907 6.425 1.800 1.00 94.25 101 TYR A O 1
ATOM 796 N N . LEU A 1 102 ? -2.484 7.886 0.833 1.00 94.12 102 LEU A N 1
ATOM 797 C CA . LEU A 1 102 ? -2.647 7.413 -0.535 1.00 94.12 102 LEU A CA 1
ATOM 798 C C . LEU A 1 102 ? -1.337 6.807 -1.037 1.00 94.12 102 LEU A C 1
ATOM 800 O O . LEU A 1 102 ? -0.322 7.498 -1.143 1.00 94.12 102 LEU A O 1
ATOM 804 N N . TYR A 1 103 ? -1.364 5.517 -1.346 1.00 92.50 103 TYR A N 1
ATOM 805 C CA . TYR A 1 103 ? -0.269 4.816 -2.003 1.00 92.50 103 TYR A CA 1
ATOM 806 C C . TYR A 1 103 ? -0.707 4.369 -3.380 1.00 92.50 103 TYR A C 1
ATOM 808 O O . TYR A 1 103 ? -1.776 3.790 -3.543 1.00 92.50 103 TYR A O 1
ATOM 816 N N . THR A 1 104 ? 0.171 4.559 -4.348 1.00 90.31 104 THR A N 1
ATOM 817 C CA . THR A 1 104 ? -0.042 4.075 -5.701 1.00 90.31 104 THR A CA 1
ATOM 818 C C . THR A 1 104 ? 0.977 2.995 -6.023 1.00 90.31 104 THR A C 1
ATOM 820 O O . THR A 1 104 ? 2.181 3.255 -6.008 1.00 90.31 104 THR A O 1
ATOM 823 N N . ILE A 1 105 ? 0.502 1.802 -6.368 1.00 89.12 105 ILE A N 1
ATOM 824 C CA . ILE A 1 105 ? 1.315 0.702 -6.883 1.00 89.12 105 ILE A CA 1
ATOM 825 C C . ILE A 1 105 ? 1.432 0.846 -8.397 1.00 89.12 105 ILE A C 1
ATOM 827 O O . ILE A 1 105 ? 0.430 0.862 -9.111 1.00 89.12 105 ILE A O 1
ATOM 831 N N . ASN A 1 106 ? 2.669 0.905 -8.873 1.00 85.94 106 ASN A N 1
ATOM 832 C CA . ASN A 1 106 ? 3.021 0.960 -10.279 1.00 85.94 106 ASN A CA 1
ATOM 833 C C . ASN A 1 106 ? 3.914 -0.222 -10.636 1.00 85.94 106 ASN A C 1
ATOM 835 O O . ASN A 1 106 ? 4.895 -0.492 -9.943 1.00 85.94 106 ASN A O 1
ATOM 839 N N . TYR A 1 107 ? 3.619 -0.873 -11.754 1.00 79.69 107 TYR A N 1
ATOM 840 C CA . TYR A 1 107 ? 4.452 -1.946 -12.286 1.00 79.69 107 TYR A CA 1
ATOM 841 C C . TYR A 1 107 ? 5.288 -1.424 -13.432 1.00 79.69 107 TYR A C 1
ATOM 843 O O . TYR A 1 107 ? 4.742 -1.076 -14.480 1.00 79.69 107 TYR A O 1
ATOM 851 N N . THR A 1 108 ? 6.603 -1.395 -13.259 1.00 77.69 108 THR A N 1
ATOM 852 C CA . THR A 1 108 ? 7.511 -0.981 -14.326 1.00 77.69 108 THR A CA 1
ATOM 853 C C . THR A 1 108 ? 8.256 -2.187 -14.875 1.00 77.69 108 THR A C 1
ATOM 855 O O . THR A 1 108 ? 8.672 -3.083 -14.139 1.00 77.69 108 THR A O 1
ATOM 858 N N . ILE A 1 109 ? 8.457 -2.195 -16.193 1.00 72.50 109 ILE A N 1
ATOM 859 C CA . ILE A 1 109 ? 9.110 -3.303 -16.908 1.00 72.50 109 ILE A CA 1
ATOM 860 C C . ILE A 1 109 ? 10.524 -3.573 -16.360 1.00 72.50 109 ILE A C 1
ATOM 862 O O . ILE A 1 109 ? 10.964 -4.717 -16.313 1.00 72.50 109 ILE A O 1
ATOM 866 N N . TYR A 1 110 ? 11.237 -2.524 -15.937 1.00 77.50 110 TYR A N 1
ATOM 867 C CA . TYR A 1 110 ? 12.648 -2.609 -15.548 1.00 77.50 110 TYR A CA 1
ATOM 868 C C . TYR A 1 110 ? 12.881 -2.619 -14.040 1.00 77.50 110 TYR A C 1
ATOM 870 O O . TYR A 1 110 ? 13.908 -3.116 -13.584 1.00 77.50 110 TYR A O 1
ATOM 878 N N . ASN A 1 111 ? 11.969 -2.035 -13.262 1.00 77.88 111 ASN A N 1
ATOM 879 C CA . ASN A 1 111 ? 12.157 -1.835 -11.829 1.00 77.88 111 ASN A CA 1
ATOM 880 C C . ASN A 1 111 ? 11.138 -2.601 -10.993 1.00 77.88 111 ASN A C 1
ATOM 882 O O . ASN A 1 111 ? 11.177 -2.453 -9.777 1.00 77.88 111 ASN A O 1
ATOM 886 N N . GLY A 1 112 ? 10.270 -3.422 -11.592 1.00 81.81 112 GLY A N 1
ATOM 887 C CA . GLY A 1 112 ? 9.249 -4.195 -10.884 1.00 81.81 112 GLY A CA 1
ATOM 888 C C . GLY A 1 112 ? 8.238 -3.295 -10.175 1.00 81.81 112 GLY A C 1
ATOM 889 O O . GLY A 1 112 ? 7.772 -2.311 -10.748 1.00 81.81 112 GLY A O 1
ATOM 890 N N . VAL A 1 113 ? 7.904 -3.631 -8.928 1.00 86.56 113 VAL A N 1
ATOM 891 C CA . VAL A 1 113 ? 6.821 -2.979 -8.182 1.00 86.56 113 VAL A CA 1
ATOM 892 C C . VAL A 1 113 ? 7.317 -1.740 -7.459 1.00 86.56 113 VAL A C 1
ATOM 894 O O . VAL A 1 113 ? 8.087 -1.817 -6.495 1.00 86.56 113 VAL A O 1
ATOM 897 N N . ILE A 1 114 ? 6.830 -0.592 -7.912 1.00 89.75 114 ILE A N 1
ATOM 898 C CA . ILE A 1 114 ? 7.174 0.718 -7.382 1.00 89.75 114 ILE A CA 1
ATOM 899 C C . ILE A 1 114 ? 5.954 1.333 -6.712 1.00 89.75 114 ILE A C 1
ATOM 901 O O . ILE A 1 114 ? 4.912 1.542 -7.331 1.00 89.75 114 ILE A O 1
ATOM 905 N N . LEU A 1 115 ? 6.102 1.661 -5.435 1.00 89.94 115 LEU A N 1
ATOM 906 C CA . LEU A 1 115 ? 5.115 2.414 -4.682 1.00 89.94 115 LEU A CA 1
ATOM 907 C C . LEU A 1 115 ? 5.436 3.892 -4.766 1.00 89.94 115 LEU A C 1
ATOM 909 O O . LEU A 1 115 ? 6.572 4.302 -4.535 1.00 89.94 115 LEU A O 1
ATOM 913 N N . TRP A 1 116 ? 4.419 4.693 -5.025 1.00 89.00 116 TRP A N 1
ATOM 914 C CA . TRP A 1 116 ? 4.499 6.137 -4.937 1.00 89.00 116 TRP A CA 1
ATOM 915 C C . TRP A 1 116 ? 3.620 6.638 -3.795 1.00 89.00 116 TRP A C 1
ATOM 917 O O . TRP A 1 116 ? 2.453 6.261 -3.688 1.00 89.00 116 TRP A O 1
ATOM 927 N N . ASN A 1 117 ? 4.188 7.476 -2.929 1.00 90.12 117 ASN A N 1
ATOM 928 C CA . ASN A 1 117 ? 3.475 8.139 -1.841 1.00 90.12 117 ASN A CA 1
ATOM 929 C C . ASN A 1 117 ? 4.046 9.544 -1.638 1.00 90.12 117 ASN A C 1
ATOM 931 O O . ASN A 1 117 ? 5.215 9.704 -1.283 1.00 90.12 117 ASN A O 1
ATOM 935 N N . ASN A 1 118 ? 3.219 10.568 -1.865 1.00 86.00 118 ASN A N 1
ATOM 936 C CA . ASN A 1 118 ? 3.558 11.976 -1.631 1.00 86.00 118 ASN A CA 1
ATOM 937 C C . ASN A 1 118 ? 4.919 12.404 -2.218 1.00 86.00 118 ASN A C 1
ATOM 939 O O . ASN A 1 118 ? 5.726 13.039 -1.542 1.00 86.00 118 ASN A O 1
ATOM 943 N N . GLY A 1 119 ? 5.197 12.027 -3.470 1.00 84.88 119 GLY A N 1
ATOM 944 C CA . GLY A 1 119 ? 6.449 12.381 -4.152 1.00 84.88 119 GLY A CA 1
ATOM 945 C C . GLY A 1 119 ? 7.630 11.451 -3.858 1.00 84.88 119 GLY A C 1
ATOM 946 O O . GLY A 1 119 ? 8.650 11.552 -4.531 1.00 84.88 119 GLY A O 1
ATOM 947 N N . ASN A 1 120 ? 7.490 10.522 -2.913 1.00 89.00 120 ASN A N 1
ATOM 948 C CA . ASN A 1 120 ? 8.517 9.539 -2.590 1.00 89.00 120 ASN A CA 1
ATOM 949 C C . ASN A 1 120 ? 8.237 8.219 -3.306 1.00 89.00 120 ASN A C 1
ATOM 951 O O . ASN A 1 120 ? 7.083 7.801 -3.431 1.00 89.00 120 ASN A O 1
ATOM 955 N N . LEU A 1 121 ? 9.307 7.569 -3.756 1.00 90.69 121 LEU A N 1
ATOM 956 C CA . LEU A 1 121 ? 9.254 6.272 -4.411 1.00 90.69 121 LEU A CA 1
ATOM 957 C C . LEU A 1 121 ? 9.828 5.195 -3.495 1.00 90.69 121 LEU A C 1
ATOM 959 O O . LEU A 1 121 ? 10.847 5.403 -2.831 1.00 90.69 121 LEU A O 1
ATOM 963 N N . TYR A 1 122 ? 9.192 4.031 -3.507 1.00 91.38 122 TYR A N 1
ATOM 964 C CA . TYR A 1 122 ? 9.612 2.866 -2.746 1.00 91.38 122 TYR A CA 1
ATOM 965 C C . TYR A 1 122 ? 9.544 1.611 -3.607 1.00 91.38 122 TYR A C 1
ATOM 967 O O . TYR A 1 122 ? 8.730 1.517 -4.522 1.00 91.38 122 TYR A O 1
ATOM 975 N N . LYS A 1 123 ? 10.374 0.625 -3.293 1.00 90.75 123 LYS A N 1
ATOM 976 C CA . LYS A 1 123 ? 10.392 -0.695 -3.915 1.00 90.75 123 LYS A CA 1
ATOM 977 C C . LYS A 1 123 ? 9.713 -1.700 -2.991 1.00 90.75 123 LYS A C 1
ATOM 979 O O . LYS A 1 123 ? 10.034 -1.745 -1.801 1.00 90.75 123 LYS A O 1
ATOM 984 N N . ASN A 1 124 ? 8.775 -2.488 -3.524 1.00 89.25 124 ASN A N 1
ATOM 985 C CA . ASN A 1 124 ? 8.099 -3.530 -2.748 1.00 89.25 124 ASN A CA 1
ATOM 986 C C . ASN A 1 124 ? 7.447 -4.621 -3.614 1.00 89.25 124 ASN A C 1
ATOM 988 O O . ASN A 1 124 ? 6.242 -4.604 -3.859 1.00 89.25 124 ASN A O 1
ATOM 992 N N . ASP A 1 125 ? 8.232 -5.616 -4.025 1.00 84.56 125 ASP A N 1
ATOM 993 C CA . ASP A 1 125 ? 7.729 -6.712 -4.869 1.00 84.56 125 ASP A CA 1
ATOM 994 C C . ASP A 1 125 ? 6.785 -7.674 -4.137 1.00 84.56 125 ASP A C 1
ATOM 996 O O . ASP A 1 125 ? 5.959 -8.344 -4.747 1.00 84.56 125 ASP A O 1
ATOM 1000 N N . LYS A 1 126 ? 6.865 -7.746 -2.804 1.00 85.06 126 LYS A N 1
ATOM 1001 C CA . LYS A 1 126 ? 5.996 -8.639 -2.023 1.00 85.06 126 LYS A CA 1
ATOM 1002 C C . LYS A 1 126 ? 4.565 -8.116 -1.939 1.00 85.06 126 LYS A C 1
ATOM 1004 O O . LYS A 1 126 ? 3.630 -8.914 -1.896 1.00 85.06 126 LYS A O 1
ATOM 1009 N N . LEU A 1 127 ? 4.397 -6.794 -1.900 1.00 86.19 127 LEU A N 1
ATOM 1010 C CA . LEU A 1 127 ? 3.079 -6.172 -1.823 1.00 86.19 127 LEU A CA 1
ATOM 1011 C C . LEU A 1 127 ? 2.263 -6.419 -3.096 1.00 86.19 127 LEU A C 1
ATOM 1013 O O . LEU A 1 127 ? 1.053 -6.589 -3.002 1.00 86.19 127 LEU A O 1
ATOM 1017 N N . GLU A 1 128 ? 2.908 -6.522 -4.260 1.00 79.50 128 GLU A N 1
ATOM 1018 C CA . GLU A 1 128 ? 2.226 -6.904 -5.500 1.00 79.50 128 GLU A CA 1
ATOM 1019 C C . GLU A 1 128 ? 1.488 -8.220 -5.363 1.00 79.50 128 GLU A C 1
ATOM 1021 O O . GLU A 1 128 ? 0.303 -8.263 -5.663 1.00 79.50 128 GLU A O 1
ATOM 1026 N N . VAL A 1 129 ? 2.170 -9.280 -4.925 1.00 82.69 129 VAL A N 1
ATOM 1027 C CA . VAL A 1 129 ? 1.564 -10.615 -4.881 1.00 82.69 129 VAL A CA 1
ATOM 1028 C C . VAL A 1 129 ? 0.337 -10.597 -3.975 1.00 82.69 129 VAL A C 1
ATOM 1030 O O . VAL A 1 129 ? -0.697 -11.155 -4.334 1.00 82.69 129 VAL A O 1
ATOM 1033 N N . LEU A 1 130 ? 0.435 -9.893 -2.842 1.00 88.81 130 LEU A N 1
ATOM 1034 C CA . LEU A 1 130 ? -0.675 -9.713 -1.913 1.00 88.81 130 LEU A CA 1
ATOM 1035 C C . LEU A 1 130 ? -1.863 -9.000 -2.576 1.00 88.81 130 LEU A C 1
ATOM 1037 O O . LEU A 1 130 ? -2.983 -9.489 -2.477 1.00 88.81 130 LEU A O 1
ATOM 1041 N 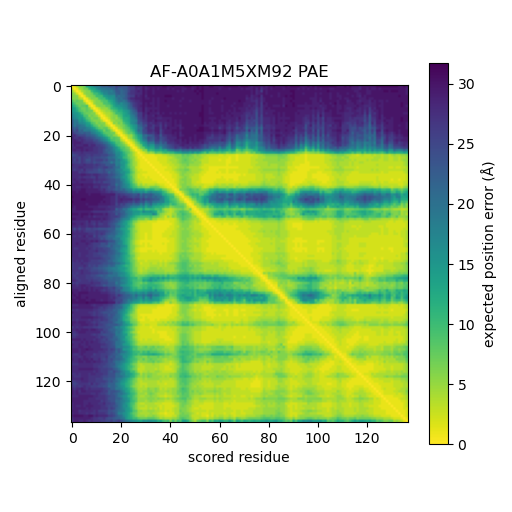N . ILE A 1 131 ? -1.632 -7.864 -3.244 1.00 89.06 131 ILE A N 1
ATOM 1042 C CA . ILE A 1 131 ? -2.716 -7.079 -3.849 1.00 89.06 131 ILE A CA 1
ATOM 1043 C C . ILE A 1 131 ? -3.285 -7.766 -5.089 1.00 89.06 131 ILE A C 1
ATOM 1045 O O . ILE A 1 131 ? -4.498 -7.845 -5.242 1.00 89.06 131 ILE A O 1
ATOM 1049 N N . TYR A 1 132 ? -2.437 -8.318 -5.953 1.00 84.94 132 TYR A N 1
ATOM 1050 C CA . TYR A 1 132 ? -2.856 -9.003 -7.173 1.00 84.94 132 TYR A CA 1
ATOM 1051 C C . TYR A 1 132 ? -3.804 -10.167 -6.861 1.00 84.94 132 TYR A C 1
ATOM 1053 O O . TYR A 1 132 ? -4.846 -10.304 -7.498 1.00 84.94 132 TYR A O 1
ATOM 1061 N N . GLN A 1 133 ? -3.491 -10.973 -5.839 1.00 87.00 133 GLN A N 1
ATOM 1062 C CA . GLN A 1 133 ? -4.332 -12.098 -5.411 1.00 87.00 133 GLN A CA 1
ATOM 1063 C C . GLN A 1 133 ? -5.736 -11.676 -4.962 1.00 87.00 133 GLN A C 1
ATOM 1065 O O . GLN A 1 133 ? -6.666 -12.466 -5.089 1.00 87.00 133 GLN A O 1
ATOM 1070 N N . MET A 1 134 ? -5.915 -10.443 -4.483 1.00 87.81 134 MET A N 1
ATOM 1071 C CA . MET A 1 134 ? -7.231 -9.931 -4.082 1.00 87.81 134 MET A CA 1
ATOM 1072 C C . MET A 1 134 ? -8.146 -9.627 -5.278 1.00 87.81 134 MET A C 1
ATOM 1074 O O . MET A 1 134 ? -9.360 -9.532 -5.112 1.00 87.81 134 MET A O 1
ATOM 1078 N N . PHE A 1 135 ? -7.574 -9.476 -6.475 1.00 84.44 135 PHE A N 1
ATOM 1079 C CA . PHE A 1 135 ? -8.300 -9.161 -7.708 1.00 84.44 135 PHE A CA 1
ATOM 1080 C C . PHE A 1 135 ? -8.263 -10.288 -8.746 1.00 84.44 135 PHE A C 1
ATOM 1082 O O . PHE A 1 135 ? -8.926 -10.165 -9.777 1.00 84.44 135 PHE A O 1
ATOM 1089 N N . ALA A 1 136 ? -7.510 -11.361 -8.491 1.00 80.44 136 ALA A N 1
ATOM 1090 C CA . ALA A 1 136 ? -7.468 -12.541 -9.344 1.00 80.44 136 ALA A CA 1
ATOM 1091 C C . ALA A 1 136 ? -8.806 -13.306 -9.308 1.00 80.44 136 ALA A C 1
ATOM 1093 O O . ALA A 1 136 ? -9.443 -13.418 -8.257 1.00 80.44 136 ALA A O 1
ATOM 1094 N N . GLU A 1 137 ? -9.224 -13.813 -10.469 1.00 63.88 137 GLU A N 1
ATOM 1095 C CA . GLU A 1 137 ? -10.361 -14.735 -10.644 1.00 63.88 137 GLU A CA 1
ATOM 1096 C C . GLU A 1 137 ? -9.943 -16.202 -10.647 1.00 63.88 137 GLU A C 1
ATOM 1098 O O . GLU A 1 137 ? -8.924 -16.528 -11.301 1.00 63.88 137 GLU A O 1
#

Solvent-accessible surface area (backbone atoms only — not comparable to full-atom values): 8496 Å² total; per-residue (Å²): 134,81,90,82,85,82,86,78,94,78,86,82,78,90,72,74,88,65,74,74,68,69,72,75,70,73,77,76,80,59,61,92,46,41,70,45,40,38,37,34,39,71,43,81,73,88,72,93,61,71,53,61,66,46,75,46,78,43,64,50,66,72,59,50,45,52,52,53,54,41,62,70,68,42,43,80,52,90,72,92,71,71,76,85,58,53,74,47,41,38,38,41,39,38,39,48,78,84,46,80,45,62,38,35,44,34,31,26,90,87,71,44,33,34,37,39,42,94,93,43,42,24,43,38,65,70,45,49,60,61,55,51,60,76,32,52,120

Nearest PDB structures (foldseek):
  6zz6-assembly1_A  TM=4.001E-01  e=1.420E+00  Saccharomyces cerevisiae S288C
  5u35-assembly1_B  TM=2.601E-01  e=3.512E-01  synthetic construct
  2hx0-assembly1_A  TM=2.580E-01  e=3.104E+00  Salmonella enterica

Secondary structure (DSSP, 8-state):
----------SS------------------GGG---EEEEE-----SS--BPPEEEEE--HHHHHHHHHHHHTPEEE-S---TTSEEEEEEEEEEETTEEEEEEEEEETTTEEEEEETTEEEE-HHHHHHHHHHHB-

Radius of gyration: 23.36 Å; Cα contacts (8 Å, |Δi|>4): 198; chains: 1; bounding box: 67×67×44 Å

Sequence (137 aa):
MKQILGYISFLFLILIVSCNGQENKNKKIDTSKIKEITITNKVFCNGGHNLKSGNLVITNEAEIEKIINGLSNSEPIKADVNMKMNNGFFDINFYEGGKEYLYTINYTIYNGVILWNNGNLYKNDKLEVLIYQMFAE